Protein AF-A0A7Y8D401-F1 (afdb_monomer_lite)

Sequence (82 aa):
MVFPAQTTAAYPYKVYWQVVNTGEDTSHRRALRGGFEEGVVQGARLEKRESALYSGSHRMECLIVKEGYCVARSGLFVVNIL

pLDDT: mean 76.63, std 15.18, range [45.81, 96.25]

Secondary structure (DSSP, 8-state):
-EEEE---PPSS-EEEEEEEE--GGGGTTT----SEEEEP-BTTBEEEE-----SEEEEEEEEEEETTEEEEE---EEEEE-

Structure (mmCIF, N/CA/C/O backbone):
data_AF-A0A7Y8D401-F1
#
_entry.id   AF-A0A7Y8D401-F1
#
loop_
_atom_site.group_PDB
_atom_site.id
_atom_site.type_symbol
_atom_site.label_atom_id
_atom_site.label_alt_id
_atom_site.label_comp_id
_atom_site.label_asym_id
_atom_site.label_entity_id
_atom_site.label_seq_id
_atom_site.pdbx_PDB_ins_code
_atom_site.Cartn_x
_atom_site.Cartn_y
_atom_site.Cartn_z
_atom_site.occupancy
_atom_site.B_iso_or_equiv
_atom_site.auth_seq_id
_atom_site.auth_comp_id
_atom_site.auth_asym_id
_atom_site.auth_atom_id
_atom_site.pdbx_PDB_model_num
ATOM 1 N N . MET A 1 1 ? 11.254 7.265 -6.141 1.00 73.25 1 MET A N 1
ATOM 2 C CA . MET A 1 1 ? 9.886 7.545 -6.621 1.00 73.25 1 MET A CA 1
ATOM 3 C C . MET A 1 1 ? 8.926 7.645 -5.438 1.00 73.25 1 MET A C 1
ATOM 5 O O . MET A 1 1 ? 9.129 6.957 -4.441 1.00 73.25 1 MET A O 1
ATOM 9 N N . VAL A 1 2 ? 7.927 8.527 -5.521 1.00 80.38 2 VAL A N 1
ATOM 10 C CA . VAL A 1 2 ? 6.853 8.655 -4.521 1.00 80.38 2 VAL A CA 1
ATOM 11 C C . VAL A 1 2 ? 5.545 8.214 -5.172 1.00 80.38 2 VAL A C 1
ATOM 13 O O . VAL A 1 2 ? 5.220 8.704 -6.249 1.00 80.38 2 VAL A O 1
ATOM 16 N N . PHE A 1 3 ? 4.811 7.316 -4.521 1.00 82.50 3 PHE A N 1
ATOM 17 C CA . PHE A 1 3 ? 3.509 6.817 -4.962 1.00 82.50 3 PHE A CA 1
ATOM 18 C C . PHE A 1 3 ? 2.436 7.301 -3.983 1.00 82.50 3 PHE A C 1
ATOM 20 O O . PHE A 1 3 ? 2.326 6.741 -2.889 1.00 82.50 3 PHE A O 1
ATOM 27 N N . PRO A 1 4 ? 1.684 8.362 -4.314 1.00 86.94 4 PRO A N 1
ATOM 28 C CA . PRO A 1 4 ? 0.570 8.811 -3.494 1.00 86.94 4 PRO A CA 1
ATOM 29 C C . PRO A 1 4 ? -0.662 7.924 -3.714 1.00 86.94 4 PRO A C 1
ATOM 31 O O . PRO A 1 4 ? -0.901 7.431 -4.814 1.00 86.94 4 PRO A O 1
ATOM 34 N N . ALA A 1 5 ? -1.472 7.765 -2.676 1.00 87.81 5 ALA A N 1
ATOM 35 C CA . ALA A 1 5 ? -2.789 7.149 -2.741 1.00 87.81 5 ALA A CA 1
ATOM 36 C C . ALA A 1 5 ? -3.819 8.027 -2.022 1.00 87.81 5 ALA A C 1
ATOM 38 O O . ALA A 1 5 ? -3.483 8.909 -1.230 1.00 87.81 5 ALA A O 1
ATOM 39 N N . GLN A 1 6 ? -5.093 7.786 -2.308 1.00 89.44 6 GLN A N 1
ATOM 40 C CA . GLN A 1 6 ? -6.218 8.412 -1.623 1.00 89.44 6 GLN A CA 1
ATOM 41 C C . GLN A 1 6 ? -7.284 7.352 -1.366 1.00 89.44 6 GLN A C 1
ATOM 43 O O . GLN A 1 6 ? -7.397 6.378 -2.110 1.00 89.44 6 GLN A O 1
ATOM 48 N N . THR A 1 7 ? -8.058 7.532 -0.302 1.00 91.06 7 THR A N 1
ATOM 49 C CA . THR A 1 7 ? -9.171 6.645 0.031 1.00 91.06 7 THR A CA 1
ATOM 50 C C . THR A 1 7 ? -10.317 7.443 0.626 1.00 91.06 7 THR A C 1
ATOM 52 O O . THR A 1 7 ? -10.100 8.425 1.334 1.00 91.06 7 THR A O 1
ATOM 55 N N . THR A 1 8 ? -11.538 6.998 0.355 1.00 92.25 8 THR A N 1
ATOM 56 C CA . THR A 1 8 ? -12.761 7.478 1.009 1.00 92.25 8 THR A CA 1
ATOM 57 C C . THR A 1 8 ? -13.142 6.618 2.215 1.00 92.25 8 THR A C 1
ATOM 59 O O . THR A 1 8 ? -14.120 6.914 2.899 1.00 92.25 8 THR A O 1
ATOM 62 N N . ALA A 1 9 ? -12.381 5.553 2.501 1.00 91.31 9 ALA A N 1
ATOM 63 C CA . ALA A 1 9 ? -12.621 4.696 3.652 1.00 91.31 9 ALA A CA 1
ATOM 64 C C . ALA A 1 9 ? -12.480 5.488 4.961 1.00 91.31 9 ALA A C 1
ATOM 66 O O . ALA A 1 9 ? -11.486 6.178 5.191 1.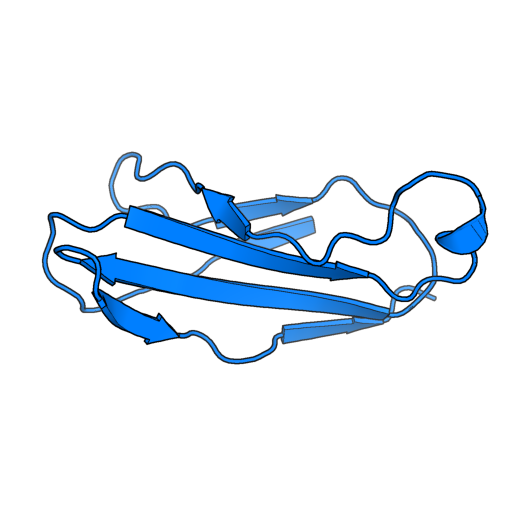00 91.31 9 ALA A O 1
ATOM 67 N N . ALA A 1 10 ? -13.466 5.352 5.845 1.00 90.56 10 ALA A N 1
ATOM 68 C CA . ALA A 1 10 ? -13.437 5.999 7.147 1.00 90.56 10 ALA A CA 1
ATOM 69 C C . ALA A 1 10 ? -12.421 5.323 8.081 1.00 90.56 10 ALA A C 1
ATOM 71 O O . ALA A 1 10 ? -12.459 4.1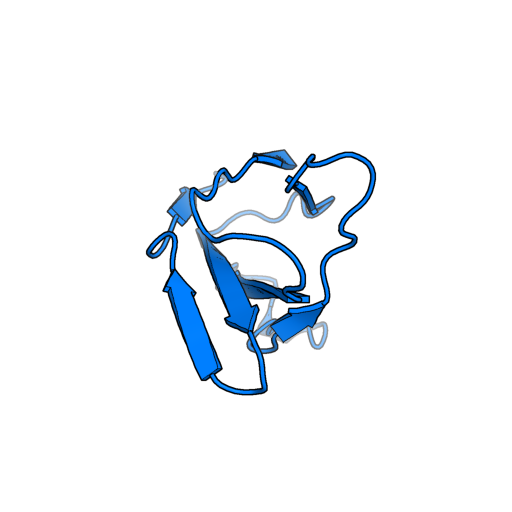02 8.278 1.00 90.56 10 ALA A O 1
ATOM 72 N N . TYR A 1 11 ? -11.560 6.132 8.701 1.00 87.75 11 TYR A N 1
ATOM 73 C CA . TYR A 1 11 ? -10.645 5.718 9.771 1.00 87.75 11 TYR A CA 1
ATOM 74 C C . TYR A 1 11 ? -11.423 5.089 10.959 1.00 87.75 11 TYR A C 1
ATOM 76 O O . TYR A 1 11 ? -12.581 5.460 11.169 1.00 87.75 11 TYR A O 1
ATOM 84 N N . PRO A 1 12 ? -10.851 4.152 11.747 1.00 91.06 12 PRO A N 1
ATOM 85 C CA . PRO A 1 12 ? -9.514 3.563 11.644 1.00 91.06 12 PRO A CA 1
ATOM 86 C C . PRO A 1 12 ? -9.384 2.508 10.547 1.00 91.06 12 PRO A C 1
ATOM 88 O O . PRO A 1 12 ? -10.289 1.708 10.321 1.00 91.06 12 PRO A O 1
ATOM 91 N N . TYR A 1 13 ? -8.227 2.500 9.889 1.00 92.31 13 TYR A N 1
ATOM 92 C CA . TYR A 1 13 ? -7.792 1.458 8.964 1.00 92.31 13 TYR A CA 1
ATOM 93 C C . TYR A 1 13 ? -6.262 1.369 8.962 1.00 92.31 13 TYR A C 1
ATOM 95 O O . TYR A 1 13 ? -5.567 2.305 9.359 1.00 92.31 13 TYR A O 1
ATOM 103 N N . LYS A 1 14 ? -5.747 0.243 8.481 1.00 91.56 14 LYS A N 1
ATOM 104 C CA . LYS A 1 14 ? -4.342 0.023 8.153 1.00 91.56 14 LYS A CA 1
ATOM 105 C C . LYS A 1 14 ? -4.133 0.140 6.652 1.00 91.56 14 LYS A C 1
ATOM 107 O O . LYS A 1 14 ? -5.056 -0.080 5.868 1.00 91.56 14 LYS A O 1
ATOM 112 N N . VAL A 1 15 ? -2.911 0.468 6.263 1.00 92.12 15 VAL A N 1
ATOM 113 C CA . VAL A 1 15 ? -2.508 0.587 4.862 1.00 92.12 15 VAL A CA 1
ATOM 114 C C . VAL A 1 15 ? -1.447 -0.453 4.604 1.00 92.12 15 VAL A C 1
ATOM 116 O O . VAL A 1 15 ? -0.508 -0.568 5.383 1.00 92.12 15 VAL A O 1
ATOM 119 N N . TYR A 1 16 ? -1.573 -1.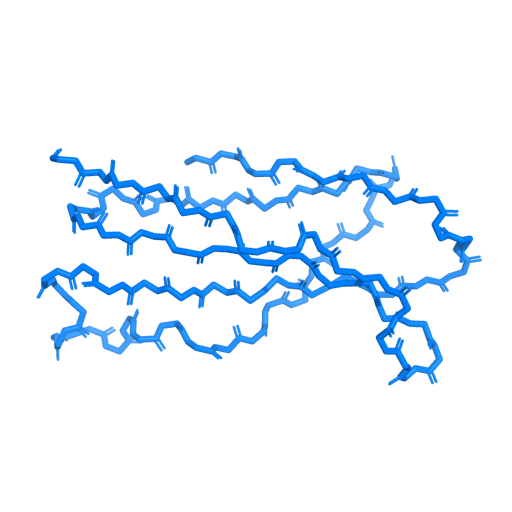177 3.507 1.00 91.69 16 TYR A N 1
ATOM 120 C CA . TYR A 1 16 ? -0.569 -2.126 3.062 1.00 91.69 16 TYR A CA 1
ATOM 121 C C . TYR A 1 16 ? -0.179 -1.809 1.628 1.00 91.69 16 TYR A C 1
ATOM 123 O O . TYR A 1 16 ? -1.030 -1.512 0.795 1.00 91.69 16 TYR A O 1
ATOM 131 N N . TRP A 1 17 ? 1.111 -1.882 1.341 1.00 89.06 17 TRP A N 1
ATOM 132 C CA . TRP A 1 17 ? 1.661 -1.714 0.008 1.00 89.06 17 TRP A CA 1
ATOM 133 C C . TRP A 1 17 ? 2.197 -3.049 -0.468 1.00 89.06 17 TRP A C 1
ATOM 135 O O . TRP A 1 17 ? 3.136 -3.586 0.118 1.00 89.06 17 TRP A O 1
ATOM 145 N N . GLN A 1 18 ? 1.602 -3.589 -1.522 1.00 87.81 18 GLN A N 1
ATOM 146 C CA . GLN A 1 18 ? 2.154 -4.730 -2.227 1.00 87.81 18 GLN A CA 1
ATOM 147 C C . GLN A 1 18 ? 3.100 -4.214 -3.304 1.00 87.81 18 GLN A C 1
ATOM 149 O O . GLN A 1 18 ? 2.673 -3.606 -4.285 1.00 87.81 18 GLN A O 1
ATOM 154 N N . VAL A 1 19 ? 4.391 -4.451 -3.110 1.00 80.12 19 VAL A N 1
ATOM 155 C CA . VAL A 1 19 ? 5.426 -4.102 -4.086 1.00 80.12 19 VAL A CA 1
ATOM 156 C C . VAL A 1 19 ? 5.793 -5.376 -4.827 1.00 80.12 19 VAL A C 1
ATOM 158 O O . VAL A 1 19 ? 6.113 -6.355 -4.161 1.00 80.12 19 VAL A O 1
ATOM 161 N N . VAL A 1 20 ? 5.752 -5.371 -6.162 1.00 74.81 20 VAL A N 1
ATOM 162 C CA . VAL A 1 20 ? 6.221 -6.469 -7.019 1.00 74.81 20 VAL A CA 1
ATOM 163 C C . VAL A 1 20 ? 7.212 -5.950 -8.047 1.00 74.81 20 VAL A C 1
ATOM 165 O O . VAL A 1 20 ? 6.836 -5.276 -9.001 1.00 74.81 20 VAL A O 1
ATOM 168 N N . ASN A 1 21 ? 8.484 -6.302 -7.874 1.00 69.06 21 ASN A N 1
ATOM 169 C CA . ASN A 1 21 ? 9.552 -5.903 -8.789 1.00 69.06 21 ASN A CA 1
ATOM 170 C C . ASN A 1 21 ? 9.982 -7.099 -9.637 1.00 69.06 21 ASN A C 1
ATOM 172 O O . ASN A 1 21 ? 10.286 -8.159 -9.094 1.00 69.06 21 ASN A O 1
ATOM 176 N N . THR A 1 22 ? 10.034 -6.920 -10.957 1.00 64.19 22 THR A N 1
ATOM 177 C CA . THR A 1 22 ? 10.474 -7.955 -11.912 1.00 64.19 22 THR A CA 1
ATOM 178 C C . THR A 1 22 ? 11.710 -7.529 -12.710 1.00 64.19 22 THR A C 1
ATOM 180 O O . THR A 1 22 ? 11.936 -8.043 -13.801 1.00 64.19 22 THR A O 1
ATOM 183 N N . GLY A 1 23 ? 12.480 -6.553 -12.216 1.00 59.81 23 GLY A N 1
ATOM 184 C CA . GLY A 1 23 ? 13.717 -6.097 -12.863 1.00 59.81 23 GLY A CA 1
ATOM 185 C C . GLY A 1 23 ? 14.802 -7.176 -12.908 1.00 59.81 23 GLY A C 1
ATOM 186 O O . GLY A 1 23 ? 14.824 -8.081 -12.075 1.00 59.81 23 GLY A O 1
ATOM 187 N N . GLU A 1 24 ? 15.705 -7.076 -13.881 1.00 52.31 24 GLU A N 1
ATOM 188 C CA . GLU A 1 24 ? 16.703 -8.106 -14.220 1.00 52.31 24 GLU A CA 1
ATOM 189 C C . GLU A 1 24 ? 17.683 -8.414 -13.064 1.00 52.31 24 GLU A C 1
ATOM 191 O O . GLU A 1 24 ? 18.163 -9.534 -12.928 1.00 52.31 24 GLU A O 1
ATOM 196 N N . ASP A 1 25 ? 17.868 -7.471 -12.133 1.00 51.22 25 ASP A N 1
ATOM 197 C CA . ASP A 1 25 ? 18.744 -7.598 -10.954 1.00 51.22 25 ASP A CA 1
ATOM 198 C C . ASP A 1 25 ? 18.073 -8.303 -9.741 1.00 51.22 25 ASP A C 1
ATOM 200 O O . ASP A 1 25 ? 18.607 -8.375 -8.629 1.00 51.22 25 ASP A O 1
ATOM 204 N N . THR A 1 26 ? 16.850 -8.827 -9.910 1.00 48.28 26 THR A N 1
ATOM 205 C CA . THR A 1 26 ? 16.062 -9.431 -8.813 1.00 48.28 26 THR A CA 1
ATOM 206 C C . THR A 1 26 ? 16.487 -10.853 -8.440 1.00 48.28 26 THR A C 1
ATOM 208 O O . THR A 1 26 ? 16.224 -11.285 -7.312 1.00 48.28 26 THR A O 1
ATOM 211 N N . SER A 1 27 ? 17.202 -11.557 -9.321 1.00 48.69 27 SER A N 1
ATOM 212 C CA . SER A 1 27 ? 17.701 -12.920 -9.087 1.00 48.69 27 SER A CA 1
ATOM 213 C C . SER A 1 27 ? 18.831 -12.982 -8.048 1.00 48.69 27 SER A C 1
ATOM 215 O O . SER A 1 27 ? 18.985 -14.001 -7.374 1.00 48.69 27 SER A O 1
ATOM 217 N N . HIS A 1 28 ? 19.580 -11.892 -7.840 1.00 45.81 28 HIS A N 1
ATOM 218 C CA . HIS A 1 28 ? 20.803 -11.916 -7.029 1.00 45.81 28 HIS A CA 1
ATOM 219 C C . HIS A 1 28 ? 20.658 -11.396 -5.590 1.00 45.81 28 HIS A C 1
ATOM 221 O O . HIS A 1 28 ? 21.555 -11.619 -4.774 1.00 45.81 28 HIS A O 1
ATOM 227 N N . ARG A 1 29 ? 19.551 -10.726 -5.222 1.00 45.97 29 ARG A N 1
ATOM 228 C CA . ARG A 1 29 ? 19.524 -9.926 -3.975 1.00 45.97 29 ARG A CA 1
ATOM 229 C C . ARG A 1 29 ? 18.331 -10.086 -3.034 1.00 45.97 29 ARG A C 1
ATOM 231 O O . ARG A 1 29 ? 18.105 -9.196 -2.219 1.00 45.97 29 ARG A O 1
ATOM 238 N N . ARG A 1 30 ? 17.574 -11.194 -3.087 1.00 47.19 30 ARG A N 1
ATOM 239 C CA . ARG A 1 30 ? 16.330 -11.356 -2.283 1.00 47.19 30 ARG A CA 1
ATOM 240 C C . ARG A 1 30 ? 15.348 -10.186 -2.491 1.00 47.19 30 ARG A C 1
ATOM 242 O O . ARG A 1 30 ? 14.562 -9.850 -1.613 1.00 47.19 30 ARG A O 1
ATOM 249 N N . ALA A 1 31 ? 15.411 -9.557 -3.665 1.00 48.91 31 ALA A N 1
ATOM 250 C CA . ALA A 1 31 ? 14.632 -8.377 -4.029 1.00 48.91 31 ALA A CA 1
ATOM 251 C C . ALA A 1 31 ? 13.330 -8.733 -4.766 1.00 48.91 31 ALA A C 1
ATOM 253 O O . ALA A 1 31 ? 12.675 -7.848 -5.315 1.00 48.91 31 ALA A O 1
ATOM 254 N N . LEU A 1 32 ? 12.936 -10.012 -4.740 1.00 49.88 32 LEU A N 1
ATOM 255 C CA . LEU A 1 32 ? 11.578 -10.464 -5.030 1.00 49.88 32 LEU A CA 1
ATOM 256 C C . LEU A 1 32 ? 10.659 -9.933 -3.922 1.00 49.88 32 LEU A C 1
ATOM 258 O O . LEU A 1 32 ? 10.251 -10.651 -3.010 1.00 49.88 32 LEU A O 1
ATOM 262 N N . ARG A 1 33 ? 10.386 -8.627 -3.953 1.00 59.28 33 ARG A N 1
ATOM 263 C CA . ARG A 1 33 ? 9.310 -8.035 -3.171 1.00 59.28 33 ARG A CA 1
ATOM 264 C C . ARG A 1 33 ? 8.036 -8.654 -3.732 1.00 59.28 33 ARG A C 1
ATOM 266 O O . ARG A 1 33 ? 7.688 -8.399 -4.866 1.00 59.28 33 ARG A O 1
ATOM 273 N N . GLY A 1 34 ? 7.449 -9.592 -3.009 1.00 55.66 34 GLY A N 1
ATOM 274 C CA . GLY A 1 34 ? 6.083 -10.083 -3.224 1.00 55.66 34 GLY A CA 1
ATOM 275 C C . GLY A 1 34 ? 5.249 -9.943 -1.951 1.00 55.66 34 GLY A C 1
ATOM 276 O O . GLY A 1 34 ? 4.136 -10.451 -1.875 1.00 55.66 34 GLY A O 1
ATOM 277 N N . GLY A 1 35 ? 5.827 -9.300 -0.933 1.00 70.69 35 GLY A N 1
ATOM 278 C CA . GLY A 1 35 ? 5.226 -9.099 0.373 1.00 70.69 35 GLY A CA 1
ATOM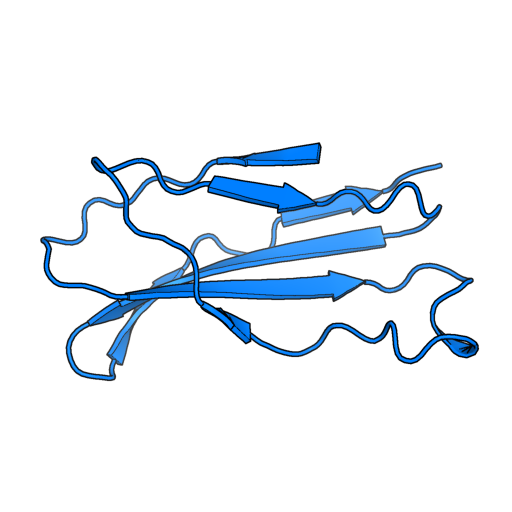 279 C C . GLY A 1 35 ? 4.439 -7.798 0.459 1.00 70.69 35 GLY A C 1
ATOM 280 O O . GLY A 1 35 ? 4.526 -6.923 -0.405 1.00 70.69 35 GLY A O 1
ATOM 281 N N . PHE A 1 36 ? 3.690 -7.687 1.549 1.00 81.62 36 PHE A N 1
ATOM 282 C CA . PHE A 1 36 ? 2.980 -6.479 1.934 1.00 81.62 36 PHE A CA 1
ATOM 283 C C . PHE A 1 36 ? 3.824 -5.696 2.941 1.00 81.62 36 PHE A C 1
ATOM 285 O O . PHE A 1 36 ? 4.245 -6.242 3.959 1.00 81.62 36 PHE A O 1
ATOM 292 N N . GLU A 1 37 ? 4.052 -4.417 2.671 1.00 85.25 37 GLU A N 1
ATOM 293 C CA . GLU A 1 37 ? 4.671 -3.482 3.608 1.00 85.25 37 GLU A CA 1
ATOM 294 C C . GLU A 1 37 ? 3.575 -2.635 4.262 1.00 85.25 37 GLU A C 1
ATOM 296 O O . GLU A 1 37 ? 2.811 -1.968 3.565 1.00 85.25 37 GLU A O 1
ATOM 301 N N . GLU A 1 38 ? 3.474 -2.657 5.595 1.00 85.62 38 GLU A N 1
ATOM 302 C CA . GLU A 1 38 ? 2.526 -1.794 6.309 1.00 85.62 38 GLU A CA 1
ATOM 303 C C . GLU A 1 38 ? 2.954 -0.326 6.160 1.00 85.62 38 GLU A C 1
ATOM 305 O O . GLU A 1 38 ? 4.084 0.059 6.468 1.00 85.62 38 GLU A O 1
ATOM 310 N N . GLY A 1 39 ? 2.052 0.489 5.620 1.00 81.69 39 GLY A N 1
ATOM 311 C CA . GLY A 1 39 ? 2.238 1.917 5.417 1.00 81.69 39 GLY A CA 1
ATOM 312 C C . GLY A 1 39 ? 1.923 2.716 6.678 1.00 81.69 39 GLY A C 1
ATOM 313 O O . GLY A 1 39 ? 1.072 2.348 7.485 1.00 81.69 39 GLY A O 1
ATOM 314 N N . VAL A 1 40 ? 2.582 3.863 6.821 1.00 75.56 40 VAL A N 1
ATOM 315 C CA . VAL A 1 40 ? 2.337 4.785 7.932 1.00 75.56 40 VAL A CA 1
ATOM 316 C C . VAL A 1 40 ? 1.141 5.679 7.603 1.00 75.56 40 VAL A C 1
ATOM 318 O O . VAL A 1 40 ? 1.161 6.405 6.613 1.00 75.56 40 VAL A O 1
ATOM 321 N N . VAL A 1 41 ? 0.117 5.673 8.460 1.00 67.44 41 VAL A N 1
ATOM 322 C CA . VAL A 1 41 ? -1.024 6.601 8.378 1.00 67.44 41 VAL A CA 1
ATOM 323 C C . VAL A 1 41 ? -0.742 7.807 9.276 1.00 67.44 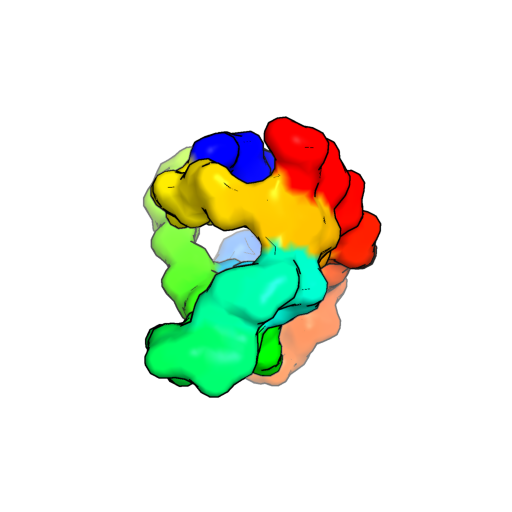41 VAL A C 1
ATOM 325 O O . VAL A 1 41 ? -1.202 7.872 10.411 1.00 67.44 41 VAL A O 1
ATOM 328 N N . GLN A 1 42 ? 0.058 8.763 8.796 1.00 61.59 42 GLN A N 1
ATOM 329 C CA . GLN A 1 42 ? 0.276 10.046 9.480 1.00 61.59 42 GLN A CA 1
ATOM 330 C C . GLN A 1 42 ? -0.490 11.158 8.754 1.00 61.59 42 GLN A C 1
ATOM 332 O O . GLN A 1 42 ? -0.232 11.445 7.587 1.00 61.59 42 GLN A O 1
ATOM 337 N N . GLY A 1 43 ? -1.451 11.784 9.443 1.00 58.81 43 GLY A N 1
ATOM 338 C CA . GLY A 1 43 ? -2.111 13.010 8.971 1.00 58.81 43 GLY A CA 1
ATOM 339 C C . GLY A 1 43 ? -2.862 12.883 7.640 1.00 58.81 43 GLY A C 1
ATOM 340 O O . GLY A 1 43 ? -2.798 13.796 6.826 1.00 58.81 43 GLY A O 1
ATOM 341 N N . ALA A 1 44 ? -3.542 11.753 7.405 1.00 60.66 44 ALA A N 1
ATOM 342 C CA . ALA A 1 44 ? -4.268 11.428 6.166 1.00 60.66 44 ALA A CA 1
ATOM 343 C C . ALA A 1 44 ? -3.407 11.288 4.893 1.00 60.66 44 ALA A C 1
ATOM 345 O O . ALA A 1 44 ? -3.950 11.065 3.810 1.00 60.66 44 ALA A O 1
ATOM 346 N N . ARG A 1 45 ? -2.072 11.368 4.990 1.00 68.69 45 ARG A N 1
ATOM 347 C CA . ARG A 1 45 ? -1.195 11.227 3.825 1.00 68.69 45 ARG A CA 1
ATOM 348 C C . ARG A 1 45 ? -0.837 9.762 3.589 1.00 68.69 45 ARG A C 1
ATOM 350 O O . ARG A 1 45 ? -0.084 9.169 4.354 1.00 68.69 45 ARG A O 1
ATOM 357 N N . LEU A 1 46 ? -1.365 9.199 2.506 1.00 82.56 46 LEU A N 1
ATOM 358 C CA . LEU A 1 46 ? -1.058 7.848 2.045 1.00 82.56 46 LEU A CA 1
ATOM 359 C C . LEU A 1 46 ? 0.008 7.939 0.954 1.00 82.56 46 LEU A C 1
ATOM 361 O O . LEU A 1 46 ? -0.292 8.304 -0.180 1.00 82.56 46 LEU A O 1
ATOM 365 N N . GLU A 1 47 ? 1.259 7.634 1.283 1.00 84.44 47 GLU A N 1
ATOM 366 C CA . GLU A 1 47 ? 2.335 7.607 0.292 1.00 84.44 47 GLU A CA 1
ATOM 367 C C . GLU A 1 47 ? 3.321 6.464 0.535 1.00 84.44 47 GLU A C 1
ATOM 369 O O . GLU A 1 47 ? 3.666 6.154 1.677 1.00 84.44 47 GLU A O 1
ATOM 374 N N . LYS A 1 48 ? 3.824 5.874 -0.552 1.00 83.44 48 LYS A N 1
ATOM 375 C CA . LYS A 1 48 ? 4.990 4.987 -0.530 1.00 83.44 48 LYS A CA 1
ATOM 376 C C . LYS A 1 48 ? 6.178 5.682 -1.165 1.00 83.44 48 LYS A C 1
ATOM 378 O O . LYS A 1 48 ? 6.075 6.239 -2.256 1.00 83.44 48 LYS A O 1
ATOM 383 N N . ARG A 1 49 ? 7.327 5.626 -0.498 1.00 78.00 49 ARG A N 1
ATOM 384 C CA . ARG A 1 49 ? 8.608 6.065 -1.057 1.00 78.00 49 ARG A CA 1
ATOM 385 C C . ARG A 1 49 ? 9.421 4.833 -1.418 1.00 78.00 49 ARG A C 1
ATOM 387 O O . ARG A 1 49 ? 9.702 4.011 -0.552 1.00 78.00 49 ARG A O 1
ATOM 394 N N . GLU A 1 50 ? 9.785 4.723 -2.688 1.00 73.06 50 GLU A N 1
ATOM 395 C CA . GLU A 1 50 ? 10.704 3.702 -3.190 1.00 73.06 50 GLU A CA 1
ATOM 396 C C . GLU A 1 50 ? 11.992 4.368 -3.656 1.00 73.06 50 GLU A C 1
ATOM 398 O O . GLU A 1 50 ? 11.965 5.293 -4.470 1.00 73.06 50 GLU A O 1
ATOM 403 N N . SER A 1 51 ? 13.126 3.889 -3.157 1.00 65.75 51 SER A N 1
ATOM 404 C CA . SER A 1 51 ? 14.456 4.389 -3.532 1.00 65.75 51 SER A CA 1
ATOM 405 C C . SER A 1 51 ? 15.090 3.588 -4.674 1.00 65.75 51 SER A C 1
ATOM 407 O O . SER A 1 51 ? 16.191 3.906 -5.110 1.00 65.75 51 SER A O 1
ATOM 409 N N . ALA A 1 52 ? 14.416 2.536 -5.141 1.00 58.88 52 ALA A N 1
ATOM 410 C CA . ALA A 1 52 ? 14.911 1.634 -6.168 1.00 58.88 52 ALA A CA 1
ATOM 411 C C . ALA A 1 52 ? 15.041 2.339 -7.534 1.00 58.88 52 ALA A C 1
ATOM 413 O O . ALA A 1 52 ? 14.044 2.717 -8.142 1.00 58.88 52 ALA A O 1
ATOM 414 N N . LEU A 1 53 ? 16.284 2.483 -8.005 1.00 55.50 53 LEU A N 1
ATOM 415 C CA . LEU A 1 53 ? 16.682 2.963 -9.339 1.00 55.50 53 LEU A CA 1
ATOM 416 C C . LEU A 1 53 ? 16.963 1.786 -10.296 1.00 55.50 53 LEU A C 1
ATOM 418 O O . LEU A 1 53 ? 17.843 1.869 -11.145 1.00 55.50 53 LEU A O 1
ATOM 422 N N . TYR A 1 54 ? 16.297 0.647 -10.104 1.00 58.19 54 TYR A N 1
ATOM 423 C CA . TYR A 1 54 ? 16.580 -0.550 -10.899 1.00 58.19 54 TYR A CA 1
ATOM 424 C C . TYR A 1 54 ? 15.840 -0.479 -12.234 1.00 58.19 54 TYR A C 1
ATOM 426 O O . TYR A 1 54 ? 14.638 -0.207 -12.244 1.00 58.19 54 TYR A O 1
ATOM 434 N N . SER A 1 55 ? 16.533 -0.754 -13.337 1.00 59.06 55 SER A N 1
ATOM 435 C CA . SER A 1 55 ? 15.904 -0.972 -14.637 1.00 59.06 55 SER A CA 1
ATOM 436 C C . SER A 1 55 ? 14.942 -2.171 -14.570 1.00 59.06 55 SER A C 1
ATOM 438 O O . SER A 1 55 ? 15.179 -3.159 -13.866 1.00 59.06 55 SER A O 1
ATOM 440 N N . GLY A 1 56 ? 13.806 -2.062 -15.260 1.00 67.19 56 GLY A N 1
ATOM 441 C CA . GLY A 1 56 ? 12.748 -3.075 -15.302 1.00 67.19 56 GLY A CA 1
ATOM 442 C C . GLY A 1 56 ? 11.370 -2.586 -14.845 1.00 67.19 56 GLY A C 1
ATOM 443 O O . GLY A 1 56 ? 11.145 -1.395 -14.618 1.00 67.19 56 GLY A O 1
ATOM 444 N N . SER A 1 57 ? 10.420 -3.521 -14.738 1.00 70.25 57 SER A N 1
ATOM 445 C CA . SER A 1 57 ? 9.045 -3.229 -14.314 1.00 70.25 57 SER A CA 1
ATOM 446 C C . SER A 1 57 ? 8.901 -3.265 -12.791 1.00 70.25 57 SER A C 1
ATOM 448 O O . SER A 1 57 ? 9.147 -4.288 -12.144 1.00 70.25 57 SER A O 1
ATOM 450 N N . HIS A 1 58 ? 8.430 -2.155 -12.232 1.00 75.56 58 HIS A N 1
ATOM 451 C CA . HIS A 1 58 ? 8.039 -2.001 -10.833 1.00 75.56 58 HIS A CA 1
ATOM 452 C C . HIS A 1 58 ? 6.520 -1.949 -10.771 1.00 75.56 58 HIS A C 1
ATOM 454 O O . HIS A 1 58 ? 5.901 -1.099 -11.412 1.00 75.56 58 HIS A O 1
ATOM 460 N N . ARG A 1 59 ? 5.908 -2.865 -10.025 1.00 78.12 59 ARG A N 1
ATOM 461 C CA . ARG A 1 59 ? 4.460 -2.919 -9.821 1.00 78.12 59 ARG A CA 1
ATOM 462 C C . ARG A 1 59 ? 4.145 -2.603 -8.368 1.00 78.12 59 ARG A C 1
ATOM 464 O O . ARG A 1 59 ? 4.828 -3.080 -7.465 1.00 78.12 59 ARG A O 1
ATOM 471 N N . MET A 1 60 ? 3.108 -1.813 -8.146 1.00 84.00 60 MET A N 1
ATOM 472 C CA . MET A 1 60 ? 2.704 -1.355 -6.823 1.00 84.00 60 MET A CA 1
ATOM 473 C C . MET A 1 60 ? 1.185 -1.417 -6.699 1.00 84.00 60 MET A C 1
ATOM 475 O O . MET A 1 60 ? 0.478 -0.968 -7.599 1.00 84.00 60 MET A O 1
ATOM 479 N N . GLU A 1 61 ? 0.684 -1.918 -5.575 1.00 90.06 61 GLU A N 1
ATOM 480 C CA . GLU A 1 61 ? -0.730 -1.834 -5.209 1.00 90.06 61 GLU A CA 1
ATOM 481 C C . GLU A 1 61 ? -0.872 -1.381 -3.752 1.00 90.06 61 GLU A C 1
ATOM 483 O O . GLU A 1 61 ? -0.172 -1.864 -2.863 1.00 90.06 61 GLU A O 1
ATOM 488 N N . CYS A 1 62 ? -1.773 -0.431 -3.506 1.00 92.00 62 CYS A N 1
ATOM 489 C CA . CYS A 1 62 ? -2.142 0.033 -2.174 1.00 92.00 62 CYS A CA 1
ATOM 490 C C . CYS A 1 62 ? -3.438 -0.648 -1.737 1.00 92.00 62 CYS A C 1
ATOM 492 O O . CYS A 1 62 ? -4.424 -0.646 -2.478 1.00 92.00 62 CYS A O 1
ATOM 494 N N . LEU A 1 63 ? -3.451 -1.187 -0.522 1.00 93.31 63 LEU A N 1
ATOM 495 C CA . LEU A 1 63 ? -4.591 -1.850 0.089 1.00 93.31 63 LEU A CA 1
ATOM 496 C C . LEU A 1 63 ? -4.959 -1.147 1.390 1.00 93.31 63 LEU A C 1
ATOM 498 O O . LEU A 1 63 ? -4.101 -0.849 2.221 1.00 93.31 63 LEU A O 1
ATOM 502 N N . ILE A 1 64 ? -6.256 -0.936 1.586 1.00 94.62 64 ILE A N 1
ATOM 503 C CA . ILE A 1 64 ? -6.810 -0.424 2.836 1.00 94.62 64 ILE A CA 1
ATOM 504 C C . ILE A 1 64 ? -7.476 -1.580 3.569 1.00 94.62 64 ILE A C 1
ATOM 506 O O . ILE A 1 64 ? -8.396 -2.207 3.040 1.00 94.62 64 ILE A O 1
ATOM 510 N N . VAL A 1 65 ? -7.021 -1.851 4.791 1.00 94.25 65 VAL A N 1
ATOM 511 C CA . VAL A 1 65 ? -7.513 -2.949 5.625 1.00 94.25 65 VAL A CA 1
ATOM 512 C C . VAL A 1 65 ? -8.173 -2.396 6.879 1.00 94.25 65 VAL A C 1
ATOM 514 O O . VAL A 1 65 ? -7.541 -1.693 7.664 1.00 94.25 65 VAL A O 1
ATOM 517 N N . LYS A 1 66 ? -9.440 -2.734 7.102 1.00 94.12 66 LYS A N 1
ATOM 518 C CA . LYS A 1 66 ? -10.213 -2.325 8.276 1.00 94.12 66 LYS A CA 1
ATOM 519 C C . LYS A 1 66 ? -10.775 -3.561 8.959 1.00 94.12 66 LYS A C 1
ATOM 521 O O . LYS A 1 66 ? -11.365 -4.406 8.298 1.00 94.12 66 LYS A O 1
ATOM 526 N N . GLU A 1 67 ? -10.531 -3.679 10.264 1.00 94.44 67 GLU A N 1
ATOM 527 C CA . GLU A 1 67 ? -11.005 -4.812 11.081 1.00 94.44 67 GLU A CA 1
ATOM 528 C C . GLU A 1 67 ? -10.608 -6.188 10.507 1.00 94.44 67 GLU A C 1
ATOM 530 O O . GLU A 1 67 ? -11.339 -7.164 10.615 1.00 94.44 67 GLU A O 1
ATOM 535 N N . GLY A 1 68 ? -9.435 -6.264 9.869 1.00 92.50 68 GLY A N 1
ATOM 536 C CA . GLY A 1 68 ? -8.927 -7.486 9.235 1.00 92.50 68 GLY A CA 1
ATOM 537 C C . GLY A 1 68 ? -9.399 -7.719 7.794 1.00 92.50 68 GLY A C 1
ATOM 538 O O . GLY A 1 68 ? -8.875 -8.613 7.136 1.00 92.50 68 GLY A O 1
ATOM 539 N N . TYR A 1 69 ? -10.309 -6.897 7.263 1.00 94.88 69 TYR A N 1
ATOM 540 C CA . TYR A 1 69 ? -10.830 -7.022 5.900 1.00 94.88 69 TYR A CA 1
ATOM 541 C C . TYR A 1 69 ? -10.217 -5.995 4.950 1.00 94.88 69 TYR A C 1
ATOM 543 O O . TYR A 1 69 ? -10.101 -4.817 5.283 1.00 94.88 69 TYR A O 1
ATOM 551 N N . CYS A 1 70 ? -9.875 -6.419 3.732 1.00 94.81 70 CYS A N 1
ATOM 552 C CA . CYS A 1 70 ? -9.498 -5.507 2.653 1.00 94.81 70 CYS A CA 1
ATOM 553 C C . CYS A 1 70 ? -10.747 -4.781 2.131 1.00 94.81 70 CYS A C 1
ATOM 555 O O . CYS A 1 70 ? -11.567 -5.385 1.442 1.00 94.81 70 CYS A O 1
ATOM 557 N N . VAL A 1 71 ? -10.876 -3.489 2.435 1.00 96.25 71 VAL A N 1
ATOM 558 C CA . VAL A 1 71 ? -12.051 -2.668 2.084 1.00 96.25 71 VAL A CA 1
ATOM 559 C C . VAL A 1 71 ? -11.839 -1.794 0.849 1.00 96.25 71 VAL A C 1
ATOM 561 O O . VAL A 1 71 ? -12.810 -1.337 0.256 1.00 96.25 71 VAL A O 1
ATOM 564 N N . ALA A 1 72 ? -10.588 -1.563 0.439 1.00 95.00 72 ALA A N 1
ATOM 565 C CA . ALA A 1 72 ? -10.268 -0.868 -0.806 1.00 95.00 72 ALA A CA 1
ATOM 566 C C . ALA A 1 72 ? -8.913 -1.316 -1.366 1.00 95.00 72 ALA A C 1
ATOM 568 O O . ALA A 1 72 ? -8.023 -1.717 -0.614 1.00 95.00 72 ALA A O 1
ATOM 569 N N . ARG A 1 73 ? -8.762 -1.203 -2.688 1.00 94.56 73 ARG A N 1
ATOM 570 C CA . ARG A 1 73 ? -7.516 -1.449 -3.424 1.00 94.56 73 ARG A CA 1
ATOM 571 C C . ARG A 1 73 ? -7.337 -0.403 -4.521 1.00 94.56 73 ARG A C 1
ATOM 573 O O . ARG A 1 73 ? -8.323 -0.008 -5.138 1.00 94.56 73 ARG A O 1
ATOM 580 N N . SER A 1 74 ? -6.105 0.034 -4.771 1.00 91.12 74 SER A N 1
ATOM 581 C CA . SER A 1 74 ? -5.810 0.994 -5.848 1.00 91.12 74 SER A CA 1
ATOM 582 C C . SER A 1 74 ? -5.828 0.371 -7.244 1.00 91.12 74 SER A C 1
ATOM 584 O O . SER A 1 74 ? -5.889 1.100 -8.231 1.00 91.12 74 SER A O 1
ATOM 586 N N . GLY A 1 75 ? -5.723 -0.959 -7.334 1.00 87.00 75 GLY A N 1
ATOM 587 C CA . GLY A 1 75 ? -5.298 -1.633 -8.554 1.00 87.00 75 GLY A CA 1
ATOM 588 C C . GLY A 1 75 ? -3.787 -1.510 -8.774 1.00 87.00 75 GLY A C 1
ATOM 589 O O . GLY A 1 75 ? -3.093 -0.749 -8.090 1.00 87.00 75 GLY A O 1
ATOM 590 N N . LEU A 1 76 ? -3.288 -2.287 -9.736 1.00 83.25 76 LEU A N 1
ATOM 591 C CA . LEU A 1 76 ? -1.869 -2.358 -10.076 1.00 83.25 76 LEU A CA 1
ATOM 592 C C . LEU A 1 76 ? -1.413 -1.095 -10.810 1.00 83.25 76 LEU A C 1
ATOM 594 O O . LEU A 1 76 ? -1.863 -0.809 -11.919 1.00 83.25 76 LEU A O 1
ATOM 598 N N . PHE A 1 77 ? -0.448 -0.394 -10.227 1.00 83.38 77 PHE A N 1
ATOM 599 C CA . PHE A 1 77 ? 0.316 0.645 -10.900 1.00 83.38 77 PHE A CA 1
ATOM 600 C C . PHE A 1 77 ? 1.648 0.069 -11.382 1.00 83.38 77 PHE A C 1
ATOM 602 O O . PHE A 1 77 ? 2.397 -0.487 -10.581 1.00 83.38 77 PHE A O 1
ATOM 609 N N . VAL A 1 78 ? 1.940 0.181 -12.681 1.00 78.81 78 VAL A N 1
ATOM 610 C CA . VAL A 1 78 ? 3.160 -0.366 -13.294 1.00 78.81 78 VAL A CA 1
ATOM 611 C C . VAL A 1 78 ? 4.013 0.766 -13.846 1.00 78.81 78 VAL A C 1
ATOM 613 O O . VAL A 1 78 ? 3.552 1.554 -14.668 1.00 78.81 78 VAL A O 1
ATOM 616 N N . VAL A 1 79 ? 5.272 0.812 -13.423 1.00 75.69 79 VAL A N 1
ATOM 617 C CA . VAL A 1 79 ? 6.284 1.740 -13.929 1.00 75.69 79 VAL A CA 1
ATOM 618 C C . VAL A 1 79 ? 7.404 0.934 -14.557 1.00 75.69 79 VAL A C 1
ATOM 620 O O . VAL A 1 79 ? 7.975 0.059 -13.911 1.00 75.69 79 VAL A O 1
ATOM 623 N N . ASN A 1 80 ? 7.733 1.244 -15.807 1.00 72.50 80 ASN A N 1
ATOM 624 C CA . ASN A 1 80 ? 8.911 0.700 -16.469 1.00 72.50 80 ASN A CA 1
ATOM 625 C C . ASN A 1 80 ? 10.030 1.735 -16.382 1.00 72.50 80 ASN A C 1
ATOM 627 O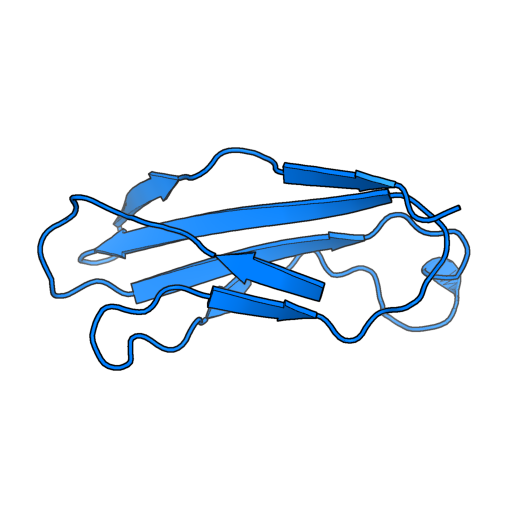 O . ASN A 1 80 ? 9.871 2.851 -16.873 1.00 72.50 80 ASN A O 1
ATOM 631 N N . ILE A 1 81 ? 11.132 1.369 -15.735 1.00 67.62 81 ILE A N 1
ATOM 632 C CA . ILE A 1 81 ? 12.354 2.174 -15.702 1.00 67.62 81 ILE A CA 1
ATOM 633 C C . ILE A 1 81 ? 13.292 1.582 -16.757 1.00 67.62 81 ILE A C 1
ATOM 635 O O . ILE A 1 81 ? 13.624 0.399 -16.670 1.00 67.62 81 ILE A O 1
ATOM 639 N N . LEU A 1 82 ? 13.637 2.380 -17.772 1.00 61.50 82 LEU A N 1
ATOM 640 C CA . LEU A 1 82 ? 14.598 2.028 -18.823 1.00 61.50 82 LEU A CA 1
ATOM 641 C C . LEU A 1 82 ? 16.025 2.313 -18.354 1.00 61.50 82 LEU A C 1
ATOM 643 O O . LEU A 1 82 ? 16.222 3.388 -17.742 1.00 61.50 82 LEU A O 1
#

Organism: Pseudomonas putida (NCBI:txid303)

InterPro domains:
  IPR040511 Adenylyl/Guanylyl and SMODS, C-terminal sensor domain [PF18134] (6-81)

Foldseek 3Di:
DKDWDADPDDDDWKKWKQKAFDFPCCVPDVNRRRDIDTFDCDPRTGMDDDPDLTAAKIKMKMFIGDPNDGPDIPPIDIDGRD

Radius of gyration: 13.49 Å; chains: 1; bounding box: 34×26×30 Å

=== Feature glossary ===
Legend for the data blocks above and below:

— What the protein is —

The amino-acid sequence is the protein's primary structure: the linear order of residues from the N-terminus to the C-terminus, written in one-letter code. Everything else here — the 3D coordinates, the secondary structure, the domain annotations — is ultimately a consequence of this string.

Functional annotations link the protein to curated databases. InterPro entries identify conserved domains and families by matching the sequence against member-database signatures (Pfam, PROSITE, CDD, …). Gene Ontology (GO) terms describe molecular function, biological process, and cellular component in a controlled vocabulary. CATH places the structure in a hierarchical fold classification (Class/Architecture/Topology/Homologous-superfamily). The organism is the source species.

— Where its atoms are —

Atomic coordinates in PDBx/mmCIF format — the same representation the Protein Data Bank distributes. Each line of the _atom_site loop places one backbone atom in Cartesian space (units: ångströms, origin: arbitrary).

The six renders are orthographic views along the three Cartesian axes in both directions. Representation (cartoon, sticks, or surface) and color scheme (sequence-rainbow or by-chain) vary across proteins so the training set covers all the common visualization conventions.

— Local backbone conformation —

Eight-state secondary structure (DSSP): H is the canonical α-helix, G the tighter 3₁₀-helix, I the wider π-helix; E/B are β-structure, T and S are turns and bends, and '-' is everything else. DSSP derives these from the pattern of main-chain N–H···O=C hydrogen bonds, not from the sequence.

Three-state secondary structure (P-SEA) collapses the eight DSSP classes into helix (a), strand (b), and coil (c). P-SEA assigns these from Cα geometry alone — distances and angles — without requiring backbone oxygens, so it works on any Cα trace.

φ (phi) and ψ (psi) are the two rotatable backbone dihedrals per residue: φ is the C(i-1)–N–Cα–C torsion, ψ is the N–Cα–C–N(i+1) torsion, both in degrees on (−180°, 180°]. α-helical residues cluster near (−60°, −45°); β-strand residues near (−120°, +130°). A Ramachandran plot is simply a scatter of (φ, ψ) for every residue.

— Global shape and packing —

The geometric summary reports three shape descriptors. Rg (radius of gyration) measures how spread out the Cα atoms are about their centre of mass; compact globular proteins have small Rg, elongated or unfolded ones large. Cα contacts (<8 Å, |i−j|>4) count long-range residue pairs in spatial proximity — high for tightly packed folds, near zero for rods or random coil. The bounding-box extents give the protein's footprint along x, y, z in Å.

SASA measures how much of the protein is reachable by solvent. It is computed by rolling a water-sized probe over the atomic surface and summing the exposed area (Å²). Per-residue SASA distinguishes core (buried, low SASA) from surface (exposed, high SASA) residues; total SASA is a whole-molecule size measure.

Plot images: a contact map (which residues are close in 3D, as an N×N binary image), a Ramachandran scatter (backbone torsion angles, revealing secondary-structure composition at a glance), and — for AlphaFold structures — a PAE heatmap (pairwise prediction confidence).

— Structural neighborhood —

A 3Di character summarizes, for each residue, the relative orientation of the Cα frame of its nearest spatial neighbor. Because it encodes fold topology rather than chemistry, 3Di alignments detect remote structural similarity that sequence alignment misses.

The Foldseek neighbor list gives the closest experimentally determined structures in the PDB, ranked by structural alignment. TM-score near 1 means near-identical fold; near 0.3 means only rough topology match. This is how one finds what a novel AlphaFold prediction most resembles in the solved-structure universe.

— Confidence and disorder —

For AlphaFold models, the B-factor field carries pLDDT — the model's own estimate of local accuracy on a 0–100 scale. Regions with pLDDT<50 should be treated as essentially unmodeled; they often correspond to intrinsically disordered segments.

Crystallographic B-factors measure how much each atom's electron density is smeared out, in Å². They rise in mobile loops and surface residues and fall in the buried interior. In AlphaFold models this column is repurposed to hold pLDDT instead.

Predicted Aligned Error (PAE) is an AlphaFold confidence matrix: entry (i, j) is the expected error in the position of residue j, in ångströms, when the prediction is superimposed on the true structure at residue i. Low PAE within a block of residues means that block is internally rigid and well-predicted; high PAE between two blocks means their relative placement is uncertain even if each block individually is confident.